Protein AF-A0A8T4RIM5-F1 (afdb_monomer)

Secondary structure (DSSP, 8-state):
-----SHHHHIIIIIHHHHHHHHHHHHHHTT--HHHHHHHHTS-HHHHHHHHTT-SSTT----HHHHHHHHHHHHHHHTT--HHHHHHHHHHHHHHTTHHHHHHHHH-SS--TT--TTT----SS---------

Radius of gyration: 17.39 Å; Cα contacts (8 Å, |Δi|>4): 113; chains: 1; bounding box: 62×33×38 Å

pLDDT: mean 83.63, std 18.67, range [35.28, 98.44]

Structure (mmCIF, N/CA/C/O backbone):
data_AF-A0A8T4RIM5-F1
#
_entry.id   AF-A0A8T4RIM5-F1
#
loop_
_atom_site.group_PDB
_atom_site.id
_atom_site.type_symbol
_atom_site.label_atom_id
_atom_site.label_alt_id
_atom_site.label_comp_id
_atom_site.label_asym_id
_atom_site.label_entity_id
_atom_site.label_seq_id
_atom_site.pdbx_PDB_ins_code
_atom_site.Cartn_x
_atom_site.Cartn_y
_atom_site.Cartn_z
_atom_site.occupancy
_atom_site.B_iso_or_equiv
_atom_site.auth_seq_id
_atom_site.auth_comp_id
_atom_site.auth_asym_id
_atom_site.auth_atom_id
_atom_site.pdbx_PDB_model_num
ATOM 1 N N . MET A 1 1 ? 3.428 16.857 -17.699 1.00 46.31 1 MET A N 1
ATOM 2 C CA . MET A 1 1 ? 3.556 15.397 -17.520 1.00 46.31 1 MET A CA 1
ATOM 3 C C . MET A 1 1 ? 4.750 15.177 -16.602 1.00 46.31 1 MET A C 1
ATOM 5 O O . MET A 1 1 ? 5.779 15.789 -16.856 1.00 46.31 1 MET A O 1
ATOM 9 N N . HIS A 1 2 ? 4.596 14.499 -15.461 1.00 50.16 2 HIS A N 1
ATOM 10 C CA . HIS A 1 2 ? 5.745 14.249 -14.579 1.00 50.16 2 HIS A CA 1
ATOM 11 C C . HIS A 1 2 ? 6.615 13.171 -15.227 1.00 50.16 2 HIS A C 1
ATOM 13 O O . HIS A 1 2 ? 6.141 12.060 -15.44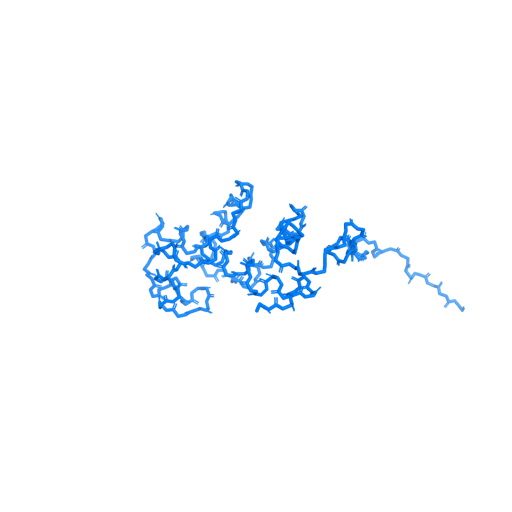8 1.00 50.16 2 HIS A O 1
ATOM 19 N N . LYS A 1 3 ? 7.864 13.518 -15.548 1.00 60.03 3 LYS A N 1
ATOM 20 C CA . LYS A 1 3 ? 8.883 12.568 -15.992 1.00 60.03 3 LYS A CA 1
ATOM 21 C C . LYS A 1 3 ? 9.262 11.695 -14.805 1.00 60.03 3 LYS A C 1
ATOM 23 O O . LYS A 1 3 ? 10.069 12.104 -13.982 1.00 60.03 3 LYS A O 1
ATOM 28 N N . LEU A 1 4 ? 8.627 10.537 -14.697 1.00 68.12 4 LEU A N 1
ATOM 29 C CA . LEU A 1 4 ? 8.960 9.537 -13.690 1.00 68.12 4 LEU A CA 1
ATOM 30 C C . LEU A 1 4 ? 10.068 8.670 -14.270 1.00 68.12 4 LEU A C 1
ATOM 32 O O . LEU A 1 4 ? 9.871 8.019 -15.295 1.00 68.12 4 LEU A O 1
ATOM 36 N N . ILE A 1 5 ? 11.235 8.724 -13.645 1.00 69.19 5 ILE A N 1
ATOM 37 C CA . ILE A 1 5 ? 12.458 8.067 -14.109 1.00 69.19 5 ILE A CA 1
ATOM 38 C C . ILE A 1 5 ? 12.769 6.872 -13.204 1.00 69.19 5 ILE A C 1
ATOM 40 O O . ILE A 1 5 ? 13.251 5.843 -13.675 1.00 69.19 5 ILE A O 1
ATOM 44 N N . PHE A 1 6 ? 12.451 6.975 -11.913 1.00 81.94 6 PHE A N 1
ATOM 45 C CA . PHE A 1 6 ? 12.796 5.974 -10.915 1.00 81.94 6 PHE A CA 1
ATOM 46 C C . PHE A 1 6 ? 11.575 5.169 -10.449 1.00 81.94 6 PHE A C 1
ATOM 48 O O . PHE A 1 6 ? 10.487 5.721 -10.253 1.00 81.94 6 PHE A O 1
ATOM 55 N N . PRO A 1 7 ? 11.732 3.861 -10.177 1.00 83.75 7 PRO A N 1
ATOM 56 C CA . PRO A 1 7 ? 10.629 3.040 -9.687 1.00 83.75 7 PRO A CA 1
ATOM 57 C C . PRO A 1 7 ? 10.100 3.491 -8.323 1.00 83.75 7 PRO A C 1
ATOM 59 O O . PRO A 1 7 ? 8.919 3.317 -8.041 1.00 83.75 7 PRO A O 1
ATOM 62 N N . GLN A 1 8 ? 10.928 4.136 -7.499 1.00 87.25 8 GLN A N 1
ATOM 63 C CA . GLN A 1 8 ? 10.503 4.729 -6.231 1.00 87.25 8 GLN A CA 1
ATOM 64 C C . GLN A 1 8 ? 9.506 5.875 -6.446 1.00 87.25 8 GLN A C 1
ATOM 66 O O . GLN A 1 8 ? 8.579 6.035 -5.656 1.00 87.25 8 GLN A O 1
ATOM 71 N N . GLU A 1 9 ? 9.648 6.649 -7.523 1.00 88.62 9 GLU A N 1
ATOM 72 C CA . GLU A 1 9 ? 8.685 7.700 -7.862 1.00 88.62 9 GLU A CA 1
ATOM 73 C C . GLU A 1 9 ? 7.351 7.074 -8.277 1.00 88.62 9 GLU A C 1
ATOM 75 O O . GLU A 1 9 ? 6.289 7.509 -7.832 1.00 88.62 9 GLU A O 1
ATOM 80 N N . VAL A 1 10 ? 7.394 5.985 -9.050 1.00 88.56 10 VAL A N 1
ATOM 81 C CA . VAL A 1 10 ? 6.195 5.206 -9.391 1.00 88.56 10 VAL A CA 1
ATOM 82 C C . VAL A 1 10 ? 5.538 4.629 -8.138 1.00 88.56 10 VAL A C 1
ATOM 84 O O . VAL A 1 10 ? 4.314 4.675 -7.992 1.00 88.56 10 VAL A O 1
ATOM 87 N N . GLU A 1 11 ? 6.331 4.146 -7.186 1.00 91.19 11 GLU A N 1
ATOM 88 C CA . GLU A 1 11 ? 5.805 3.631 -5.929 1.00 91.19 11 GLU A CA 1
ATOM 89 C C . GLU A 1 11 ? 5.118 4.712 -5.096 1.00 91.19 11 GLU A C 1
ATOM 91 O O . GLU A 1 11 ? 3.989 4.520 -4.644 1.00 91.19 11 GLU A O 1
ATOM 96 N N . VAL A 1 12 ? 5.766 5.864 -4.928 1.00 92.06 12 VAL A N 1
ATOM 97 C CA . VAL A 1 12 ? 5.238 6.984 -4.142 1.00 92.06 12 VAL A CA 1
ATOM 98 C C . VAL A 1 12 ? 3.990 7.587 -4.785 1.00 92.06 12 VAL A C 1
ATOM 100 O O . VAL A 1 12 ? 3.038 7.916 -4.072 1.00 92.06 12 VAL A O 1
ATOM 103 N N . HIS A 1 13 ? 3.960 7.710 -6.113 1.00 90.38 13 HIS A N 1
ATOM 104 C CA . HIS A 1 13 ? 2.869 8.385 -6.816 1.00 90.38 13 HIS A CA 1
ATOM 105 C C . HIS A 1 13 ? 1.689 7.474 -7.180 1.00 90.38 13 HIS A C 1
ATOM 107 O O . HIS A 1 13 ? 0.561 7.964 -7.206 1.00 90.38 13 HIS A O 1
ATOM 113 N N . TYR A 1 14 ? 1.908 6.173 -7.401 1.00 91.56 14 TYR A N 1
ATOM 114 C CA . TYR A 1 14 ? 0.869 5.256 -7.897 1.00 91.56 14 TYR A CA 1
ATOM 115 C C . TYR A 1 14 ? 0.626 4.078 -6.955 1.00 91.56 14 TYR A C 1
ATOM 117 O O . TYR A 1 14 ? -0.502 3.861 -6.508 1.00 91.56 14 TYR A O 1
ATOM 125 N N . ILE A 1 15 ? 1.678 3.333 -6.606 1.00 94.12 15 ILE A N 1
ATOM 126 C CA . ILE A 1 15 ? 1.538 2.068 -5.870 1.00 94.12 15 ILE A CA 1
ATOM 127 C C . ILE A 1 15 ? 1.071 2.287 -4.431 1.00 94.12 15 ILE A C 1
ATOM 129 O O . ILE A 1 15 ? 0.094 1.676 -4.004 1.00 94.12 15 ILE A O 1
ATOM 133 N N . ILE A 1 16 ? 1.740 3.153 -3.667 1.00 95.50 16 ILE A N 1
ATOM 134 C CA . ILE A 1 16 ? 1.415 3.403 -2.256 1.00 95.50 16 ILE A CA 1
ATOM 135 C C . ILE A 1 16 ? 0.002 3.992 -2.108 1.00 95.50 16 ILE A C 1
ATOM 137 O O . ILE A 1 16 ? -0.746 3.515 -1.246 1.00 95.50 16 ILE A O 1
ATOM 141 N N . PRO A 1 17 ? -0.424 4.975 -2.928 1.00 94.81 17 PRO A N 1
ATOM 142 C CA . PRO A 1 17 ? -1.810 5.435 -2.930 1.00 94.81 17 PRO A CA 1
ATOM 143 C C . PRO A 1 17 ? -2.823 4.326 -3.240 1.00 94.81 17 PRO A C 1
ATOM 145 O O . PRO A 1 17 ? -3.828 4.217 -2.537 1.00 94.81 17 PRO A O 1
ATOM 148 N N . ALA A 1 18 ? -2.554 3.468 -4.229 1.00 95.75 18 ALA A N 1
ATOM 149 C CA . ALA A 1 18 ? -3.436 2.351 -4.561 1.00 95.75 18 ALA A CA 1
ATOM 150 C C . ALA A 1 18 ? -3.498 1.297 -3.447 1.00 95.75 18 ALA A C 1
ATOM 152 O O . ALA A 1 18 ? -4.573 0.805 -3.110 1.00 95.75 18 ALA A O 1
ATOM 153 N N . MET A 1 19 ? -2.363 0.990 -2.814 1.00 97.25 19 MET A N 1
ATOM 154 C CA . MET A 1 19 ? -2.284 0.076 -1.672 1.00 97.25 19 MET A CA 1
ATOM 155 C C . MET A 1 19 ? -3.114 0.600 -0.497 1.00 97.25 19 MET A C 1
ATOM 157 O O . MET A 1 19 ? -3.912 -0.136 0.081 1.00 97.25 19 MET A O 1
ATOM 161 N N . ARG A 1 20 ? -2.972 1.889 -0.163 1.00 97.12 20 ARG A N 1
ATOM 162 C CA . ARG A 1 20 ? -3.784 2.540 0.875 1.00 97.12 20 ARG A CA 1
ATOM 163 C C . ARG A 1 20 ? -5.272 2.512 0.541 1.00 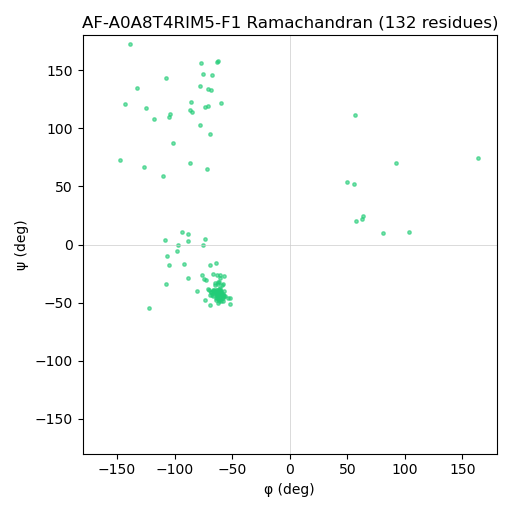97.12 20 ARG A C 1
ATOM 165 O O . ARG A 1 20 ? -6.072 2.286 1.446 1.00 97.12 20 ARG A O 1
ATOM 172 N N . ARG A 1 21 ? -5.640 2.702 -0.730 1.00 96.38 21 ARG A N 1
ATOM 173 C CA . ARG A 1 21 ? -7.030 2.576 -1.181 1.00 96.38 21 ARG A CA 1
ATOM 174 C C . ARG A 1 21 ? -7.577 1.174 -0.906 1.00 96.38 21 ARG A C 1
ATOM 176 O O . ARG A 1 21 ? -8.641 1.056 -0.306 1.00 96.38 21 ARG A O 1
ATOM 183 N N . GLU A 1 22 ? -6.842 0.126 -1.271 1.00 97.12 22 GLU A N 1
ATOM 184 C CA . GLU A 1 22 ? -7.286 -1.254 -1.042 1.00 97.12 22 GLU A CA 1
ATOM 185 C C . GLU A 1 22 ? -7.421 -1.566 0.458 1.00 97.12 22 GLU A C 1
ATOM 187 O O . GLU A 1 22 ? -8.446 -2.098 0.883 1.00 97.12 22 GLU A O 1
ATOM 192 N N . PHE A 1 23 ? -6.468 -1.139 1.297 1.00 98.00 23 PHE A N 1
ATOM 193 C CA . PHE A 1 23 ? -6.620 -1.249 2.753 1.00 98.00 23 PHE A CA 1
ATOM 194 C C . PHE A 1 23 ? -7.865 -0.512 3.264 1.00 98.00 23 PHE A C 1
ATOM 196 O O . PHE A 1 23 ? -8.611 -1.061 4.075 1.00 98.00 23 PHE A O 1
ATOM 203 N N . ALA A 1 24 ? -8.125 0.707 2.782 1.00 97.62 24 ALA A N 1
ATOM 204 C CA . ALA A 1 24 ? -9.303 1.476 3.175 1.00 97.62 24 ALA A CA 1
ATOM 205 C C . ALA A 1 24 ? -10.608 0.752 2.802 1.00 97.62 24 ALA A C 1
ATOM 207 O O . ALA A 1 24 ? -11.514 0.676 3.635 1.00 97.62 24 ALA A O 1
ATOM 208 N N . TYR A 1 25 ? -10.696 0.157 1.606 1.00 96.62 25 TYR A N 1
ATOM 209 C CA . TYR A 1 25 ? -11.842 -0.668 1.213 1.00 96.62 25 TYR A CA 1
ATOM 210 C C . TYR A 1 25 ? -12.014 -1.889 2.118 1.00 96.62 25 TYR A C 1
ATOM 212 O O . TYR A 1 25 ? -13.121 -2.154 2.594 1.00 96.62 25 TYR A O 1
ATOM 220 N N . GLN A 1 26 ? -10.932 -2.617 2.404 1.00 97.94 26 GLN A N 1
ATOM 221 C CA . GLN A 1 26 ? -10.977 -3.803 3.260 1.00 97.94 26 GLN A CA 1
ATOM 222 C C . GLN A 1 26 ? -11.379 -3.464 4.702 1.00 97.94 26 GLN A C 1
ATOM 224 O O . GLN A 1 26 ? -12.159 -4.203 5.311 1.00 97.94 26 GLN A O 1
ATOM 229 N N . MET A 1 27 ? -10.894 -2.344 5.245 1.00 98.38 27 MET A N 1
ATOM 230 C CA . MET A 1 27 ? -11.292 -1.850 6.565 1.00 98.38 27 MET A CA 1
ATOM 231 C C . MET A 1 27 ? -12.756 -1.399 6.572 1.00 98.38 27 MET A C 1
ATOM 233 O O . MET A 1 27 ? -13.505 -1.760 7.479 1.00 98.38 27 MET A O 1
ATOM 237 N N . LYS A 1 28 ? -13.207 -0.677 5.537 1.00 97.69 28 LYS A N 1
ATOM 238 C CA . LYS A 1 28 ? -14.599 -0.221 5.439 1.00 97.69 28 LYS A CA 1
ATOM 239 C C . LYS A 1 28 ? -15.581 -1.389 5.336 1.00 97.69 28 LYS A C 1
ATOM 241 O O . LYS A 1 28 ? -16.604 -1.372 6.016 1.00 97.69 28 LYS A O 1
ATOM 246 N N . LYS A 1 29 ? -15.243 -2.431 4.567 1.00 97.25 29 LYS A N 1
ATOM 247 C CA . LYS A 1 29 ? -15.998 -3.699 4.502 1.00 97.25 29 LYS A CA 1
ATOM 248 C C . LYS A 1 29 ? -16.146 -4.389 5.862 1.00 97.25 29 LYS A C 1
ATOM 250 O O . LYS A 1 29 ? -17.109 -5.114 6.067 1.00 97.25 29 LYS A O 1
ATOM 255 N N . ARG A 1 30 ? -15.208 -4.157 6.785 1.00 97.69 30 ARG A N 1
ATOM 256 C CA . ARG A 1 30 ? -15.207 -4.692 8.157 1.00 97.69 30 ARG A CA 1
ATOM 257 C C . ARG A 1 30 ? -15.847 -3.741 9.177 1.00 97.69 30 ARG A C 1
ATOM 259 O O . ARG A 1 30 ? -15.717 -3.961 10.373 1.00 97.69 30 ARG A O 1
ATOM 266 N N . GLY A 1 31 ? -16.515 -2.680 8.721 1.00 97.75 31 GLY A N 1
ATOM 267 C CA . GLY A 1 31 ? -17.244 -1.754 9.590 1.00 97.75 31 GLY A CA 1
ATOM 268 C C . GLY A 1 31 ? -16.383 -0.694 10.280 1.00 97.75 31 GLY A C 1
ATOM 269 O O . GLY A 1 31 ? -16.887 0.017 11.142 1.00 97.75 31 GLY A O 1
ATOM 270 N N . VAL A 1 32 ? -15.108 -0.539 9.907 1.00 98.25 32 VAL A N 1
ATOM 271 C CA . VAL A 1 32 ? -14.237 0.479 10.513 1.00 98.25 32 VAL A CA 1
ATOM 272 C C . VAL A 1 32 ? -14.657 1.882 10.057 1.00 98.25 32 VAL A C 1
ATOM 274 O O . VAL A 1 32 ? -14.891 2.132 8.869 1.00 98.25 32 VAL A O 1
ATOM 277 N N . GLU A 1 33 ? -14.743 2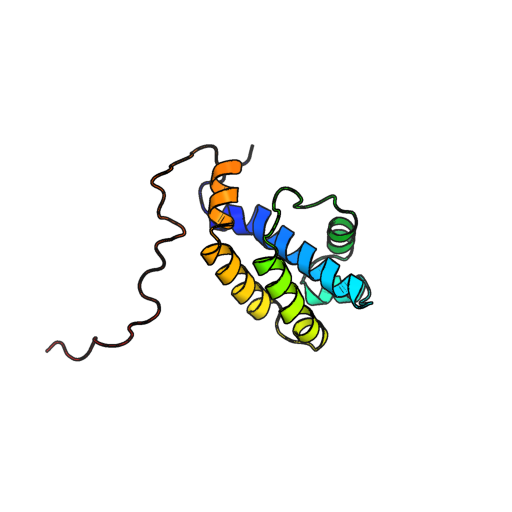.816 11.002 1.00 97.81 33 GLU A N 1
ATOM 278 C CA . GLU A 1 33 ? -15.064 4.219 10.731 1.00 97.81 33 GLU A CA 1
ATOM 279 C C . GLU A 1 33 ? -13.948 4.930 9.953 1.00 97.81 33 GLU A C 1
ATOM 281 O O . GLU A 1 33 ? -12.762 4.687 10.182 1.00 97.81 33 GLU A O 1
ATOM 286 N N . GLN A 1 34 ? -14.309 5.870 9.069 1.00 97.50 34 GLN A N 1
ATOM 287 C CA . GLN A 1 34 ? -13.341 6.579 8.215 1.00 97.50 34 GLN A CA 1
ATOM 288 C C . GLN A 1 34 ? -12.249 7.294 9.019 1.00 97.50 34 GLN A C 1
ATOM 290 O O . GLN A 1 34 ? -11.075 7.206 8.658 1.00 97.50 34 GLN A O 1
ATOM 295 N N . LYS A 1 35 ? -12.613 7.917 10.145 1.00 98.12 35 LYS A N 1
ATOM 296 C CA . LYS A 1 35 ? -11.669 8.543 11.077 1.00 98.12 35 LYS A CA 1
ATOM 297 C C . LYS A 1 35 ? -10.610 7.563 11.577 1.00 98.12 35 LYS A C 1
ATOM 299 O O . LYS A 1 35 ? -9.421 7.878 11.583 1.00 98.12 35 LYS A O 1
ATOM 304 N N . LYS A 1 36 ? -11.017 6.345 11.945 1.00 98.19 36 LYS A N 1
ATOM 305 C CA . LYS A 1 36 ? -10.088 5.303 12.394 1.00 98.19 36 LYS A CA 1
ATOM 306 C C . LYS A 1 36 ? -9.234 4.768 11.242 1.00 98.19 36 LYS A C 1
ATOM 308 O O . LYS A 1 36 ? -8.040 4.560 11.434 1.00 98.19 36 LYS A O 1
ATOM 313 N N . ILE A 1 37 ? -9.802 4.611 10.044 1.00 98.44 37 ILE A N 1
ATOM 314 C CA . ILE A 1 37 ? -9.045 4.234 8.835 1.00 98.44 37 ILE A CA 1
ATOM 315 C C . ILE A 1 37 ? -7.943 5.265 8.548 1.00 98.44 37 ILE A C 1
ATOM 317 O O . ILE A 1 37 ? -6.797 4.891 8.307 1.00 98.44 37 ILE A O 1
ATOM 321 N N . ALA A 1 38 ? -8.264 6.559 8.617 1.00 98.25 38 ALA A N 1
ATOM 322 C CA . ALA A 1 38 ? -7.317 7.643 8.367 1.00 98.25 38 ALA A CA 1
ATOM 323 C C . ALA A 1 38 ? -6.115 7.583 9.326 1.00 98.25 38 ALA A C 1
ATOM 325 O O . ALA A 1 38 ? -4.965 7.664 8.890 1.00 98.25 38 ALA A O 1
ATOM 326 N N . GLN A 1 39 ? -6.385 7.336 10.613 1.00 98.06 39 GLN A N 1
ATOM 327 C CA . GLN A 1 39 ? -5.356 7.130 11.635 1.00 98.06 39 GLN A CA 1
ATOM 328 C C . GLN A 1 39 ? -4.480 5.905 11.339 1.00 98.06 39 GLN A C 1
ATOM 330 O O . GLN A 1 39 ? -3.259 6.015 11.369 1.00 98.06 39 GLN A O 1
ATOM 335 N N . LEU A 1 40 ? -5.086 4.752 11.029 1.00 98.06 40 LEU A N 1
ATOM 336 C CA . LEU A 1 40 ? -4.357 3.502 10.775 1.00 98.06 40 LEU A CA 1
ATOM 337 C C . LEU A 1 40 ? -3.463 3.577 9.527 1.00 98.06 40 LEU A C 1
ATOM 339 O O . LEU A 1 40 ? -2.405 2.956 9.491 1.00 98.06 40 LEU A O 1
ATOM 343 N N . LEU A 1 41 ? -3.876 4.333 8.506 1.00 97.50 41 LEU A N 1
ATOM 344 C CA . LEU A 1 41 ? -3.158 4.447 7.230 1.00 97.50 41 LEU A CA 1
ATOM 345 C C . LEU A 1 41 ? -2.245 5.680 7.136 1.00 97.50 41 LEU A C 1
ATOM 347 O O . LEU A 1 41 ? -1.567 5.863 6.115 1.00 97.50 41 LEU A O 1
ATOM 351 N N . PHE A 1 42 ? -2.197 6.501 8.191 1.00 96.88 42 PHE A N 1
ATOM 352 C CA . PHE A 1 42 ? -1.416 7.739 8.266 1.00 96.88 42 PHE A CA 1
ATOM 353 C C . PHE A 1 42 ? -1.747 8.708 7.119 1.00 96.88 42 PHE A C 1
ATOM 355 O O . PHE A 1 42 ? -0.869 9.152 6.375 1.00 96.88 42 PHE A O 1
ATOM 362 N N . VAL A 1 43 ? -3.039 8.989 6.938 1.00 96.50 43 VAL A N 1
ATOM 363 C CA . VAL A 1 43 ? -3.571 9.915 5.925 1.00 96.50 43 VAL A CA 1
ATOM 364 C C . VAL A 1 43 ? -4.703 10.763 6.508 1.00 96.50 43 VAL A C 1
ATOM 366 O O . VAL A 1 43 ? -5.158 10.523 7.621 1.00 96.50 43 VAL A O 1
ATOM 369 N N . SER A 1 44 ? -5.181 11.758 5.760 1.00 97.38 44 SER A N 1
ATOM 370 C CA . SER A 1 44 ? -6.361 12.534 6.152 1.00 97.38 44 SER A CA 1
ATOM 371 C C . SER A 1 44 ? -7.665 11.767 5.901 1.00 97.38 44 SER A C 1
ATOM 373 O O . SER A 1 44 ? -7.744 10.921 5.008 1.00 97.38 44 SER A O 1
ATOM 375 N N . GLU A 1 45 ? -8.730 12.112 6.630 1.00 96.94 45 GLU A N 1
ATOM 376 C CA . GLU A 1 45 ? -10.080 11.583 6.368 1.00 96.94 45 GLU A CA 1
ATOM 377 C C . GLU A 1 45 ? -10.556 11.919 4.946 1.00 96.94 45 GLU A C 1
ATOM 379 O O . GLU A 1 45 ? -11.176 11.090 4.282 1.00 96.94 45 GLU A O 1
ATOM 384 N N . ALA A 1 46 ? -10.172 13.089 4.424 1.00 94.75 46 ALA A N 1
ATOM 385 C CA . ALA A 1 46 ? -10.426 13.467 3.035 1.00 94.75 46 ALA A CA 1
ATOM 386 C C . ALA A 1 46 ? -9.764 12.499 2.037 1.00 94.75 46 ALA A C 1
ATOM 388 O O . ALA A 1 46 ? -10.385 12.137 1.039 1.00 94.75 46 ALA A O 1
ATOM 389 N N . ALA A 1 47 ? -8.539 12.031 2.308 1.00 94.50 47 ALA A N 1
ATOM 390 C CA . ALA A 1 47 ? -7.886 11.024 1.472 1.00 94.50 47 ALA A CA 1
ATOM 391 C C . ALA A 1 47 ? -8.625 9.678 1.528 1.00 94.50 47 ALA A C 1
ATOM 393 O O . ALA A 1 47 ? -8.804 9.045 0.493 1.00 94.50 47 ALA A O 1
ATOM 394 N N . VAL A 1 48 ? -9.117 9.268 2.703 1.00 96.38 48 VAL A N 1
ATOM 395 C CA . VAL A 1 48 ? -9.952 8.060 2.840 1.00 96.38 48 VAL A CA 1
ATOM 396 C C . VAL A 1 48 ? -11.257 8.202 2.057 1.00 96.38 48 VAL A C 1
ATOM 398 O O . VAL A 1 48 ? -11.639 7.284 1.338 1.00 96.38 48 VAL A O 1
ATOM 401 N N . SER A 1 49 ? -11.918 9.356 2.130 1.00 94.88 49 SER A N 1
ATOM 402 C CA . SER A 1 49 ? -13.114 9.638 1.329 1.00 94.88 49 SER A CA 1
ATOM 403 C C . SER A 1 49 ? -12.823 9.552 -0.177 1.00 94.88 49 SER A C 1
ATOM 405 O O . SER A 1 49 ? -13.572 8.917 -0.920 1.00 94.88 49 SER A O 1
ATOM 407 N N . GLN A 1 50 ? -11.688 10.093 -0.634 1.00 93.56 50 GLN A N 1
ATOM 408 C CA . GLN A 1 50 ? -11.235 9.970 -2.028 1.00 93.56 50 GLN A CA 1
ATOM 409 C C . GLN A 1 50 ? -10.941 8.520 -2.433 1.00 93.56 50 GLN A C 1
ATOM 411 O O . GLN A 1 50 ? -11.265 8.130 -3.552 1.00 93.56 50 GLN A O 1
ATOM 416 N N . TYR A 1 51 ? -10.351 7.724 -1.537 1.00 94.12 51 TYR A N 1
ATOM 417 C CA . TYR A 1 51 ? -10.130 6.297 -1.764 1.00 94.12 51 TYR A CA 1
ATOM 418 C C . TYR A 1 51 ? -11.448 5.546 -1.917 1.00 94.12 51 TYR A C 1
ATOM 420 O O . TYR A 1 51 ? -11.583 4.769 -2.847 1.00 94.12 51 TYR A O 1
ATOM 428 N N . LEU A 1 52 ? -12.427 5.795 -1.044 1.00 92.06 52 LEU A N 1
ATOM 429 C CA . LEU A 1 52 ? -13.700 5.072 -1.045 1.00 92.06 52 LEU A CA 1
ATOM 430 C C . LEU A 1 52 ? -14.657 5.513 -2.163 1.00 92.06 52 LEU A C 1
ATOM 432 O O . LEU A 1 52 ? -15.497 4.721 -2.578 1.00 92.06 52 LEU A O 1
ATOM 436 N N . SER A 1 53 ? -14.536 6.753 -2.645 1.00 88.69 53 SER A N 1
ATOM 437 C CA . SER A 1 53 ? -15.349 7.310 -3.741 1.00 88.69 53 SER A CA 1
ATOM 438 C C . SER A 1 53 ? -14.774 7.057 -5.140 1.00 88.69 53 SER A C 1
ATOM 440 O O . SER A 1 53 ? -15.293 7.603 -6.111 1.00 88.69 53 SER A O 1
ATOM 442 N N . ASP A 1 54 ? -13.727 6.228 -5.238 1.00 69.31 54 ASP A N 1
ATOM 443 C CA . ASP A 1 54 ? -13.155 5.713 -6.492 1.00 69.31 54 ASP A CA 1
ATOM 444 C C . ASP A 1 54 ? -12.545 6.784 -7.422 1.00 69.31 54 ASP A C 1
ATOM 446 O O . ASP A 1 54 ? -12.431 6.609 -8.632 1.00 69.31 54 ASP A O 1
ATOM 450 N N . LYS A 1 55 ? -12.125 7.929 -6.862 1.00 66.44 55 LYS A N 1
ATOM 451 C CA . LYS A 1 55 ? -11.554 9.052 -7.634 1.00 66.44 55 LYS A CA 1
ATOM 452 C C . LYS A 1 55 ? -10.023 9.102 -7.648 1.00 66.44 55 LYS A C 1
ATOM 454 O O . LYS A 1 55 ? -9.463 9.972 -8.307 1.00 66.44 55 LYS A O 1
ATOM 459 N N . ARG A 1 56 ? -9.325 8.235 -6.902 1.00 68.38 56 ARG A N 1
ATOM 460 C CA . ARG A 1 56 ? -7.863 8.326 -6.708 1.00 68.38 56 ARG A CA 1
ATOM 461 C C . ARG A 1 56 ? -7.140 6.994 -6.910 1.00 68.38 56 ARG A C 1
ATOM 463 O O . ARG A 1 56 ? -7.518 5.978 -6.324 1.00 68.38 56 ARG A O 1
ATOM 470 N N . ALA A 1 57 ? -6.024 7.050 -7.642 1.00 68.50 57 ALA A N 1
ATOM 471 C CA . ALA A 1 57 ? -5.108 5.939 -7.915 1.00 68.50 57 ALA A CA 1
ATOM 472 C C . ALA A 1 57 ? -5.735 4.767 -8.712 1.00 68.50 57 ALA A C 1
ATOM 474 O O . ALA A 1 57 ? -5.272 3.625 -8.614 1.00 68.50 57 ALA A O 1
ATOM 475 N N . THR A 1 58 ? -6.824 5.018 -9.444 1.00 75.81 58 THR A N 1
ATOM 476 C CA . THR A 1 58 ? -7.555 4.022 -10.250 1.00 75.81 58 THR A CA 1
ATOM 477 C C . THR A 1 58 ? -6.724 3.458 -11.404 1.00 75.81 58 THR A C 1
ATOM 479 O O . THR A 1 58 ? -7.045 2.393 -11.930 1.00 75.81 58 THR A O 1
ATOM 482 N N . GLU A 1 59 ? -5.621 4.128 -11.738 1.00 80.88 59 GLU A N 1
ATOM 483 C CA . GLU A 1 59 ? -4.614 3.718 -12.712 1.00 80.88 59 GLU A CA 1
ATOM 484 C C . GLU A 1 59 ? -3.945 2.388 -12.333 1.00 80.88 59 GLU A C 1
ATOM 486 O O . GLU A 1 59 ? -3.485 1.654 -13.205 1.00 80.88 59 GLU A O 1
ATOM 491 N N . VAL A 1 60 ? -3.912 2.047 -11.038 1.00 87.62 60 VAL A N 1
ATOM 492 C CA . VAL A 1 60 ? -3.339 0.790 -10.547 1.00 87.62 60 VAL A CA 1
ATOM 493 C C . VAL A 1 60 ? -4.447 -0.184 -10.173 1.00 87.62 60 VAL A C 1
ATOM 495 O O . VAL A 1 60 ? -5.156 0.001 -9.178 1.00 87.62 60 VAL A O 1
ATOM 498 N N . GLN A 1 61 ? -4.538 -1.265 -10.946 1.00 88.06 61 GLN A N 1
ATOM 499 C CA . GLN A 1 61 ? -5.396 -2.412 -10.670 1.00 88.06 61 GLN A CA 1
ATOM 500 C C . GLN A 1 61 ? -4.539 -3.578 -10.176 1.00 88.06 61 GLN A C 1
ATOM 502 O O . GLN A 1 61 ? -3.762 -4.160 -10.932 1.00 88.06 61 GLN A O 1
ATOM 507 N N . PHE A 1 62 ? -4.659 -3.903 -8.890 1.00 93.94 62 PHE A N 1
ATOM 508 C CA . PHE A 1 62 ? -3.942 -5.031 -8.302 1.00 93.94 62 PHE A CA 1
ATOM 509 C C . PHE A 1 62 ? -4.556 -6.373 -8.703 1.00 93.94 62 PHE A C 1
ATOM 511 O O . PHE A 1 62 ? -5.780 -6.488 -8.823 1.00 93.94 62 PHE A O 1
ATOM 518 N N . SER A 1 63 ? -3.696 -7.386 -8.848 1.00 95.12 63 SER A N 1
ATOM 519 C CA . SER A 1 63 ? -4.110 -8.779 -9.017 1.00 95.12 63 SER A CA 1
ATOM 520 C C . SER A 1 63 ? -4.881 -9.269 -7.788 1.00 95.12 63 SER A C 1
ATOM 522 O O . SER A 1 63 ? -4.730 -8.738 -6.681 1.00 95.12 63 SER A O 1
ATOM 524 N N . ASP A 1 64 ? -5.690 -10.312 -7.966 1.00 95.69 64 ASP A N 1
ATOM 525 C CA . AS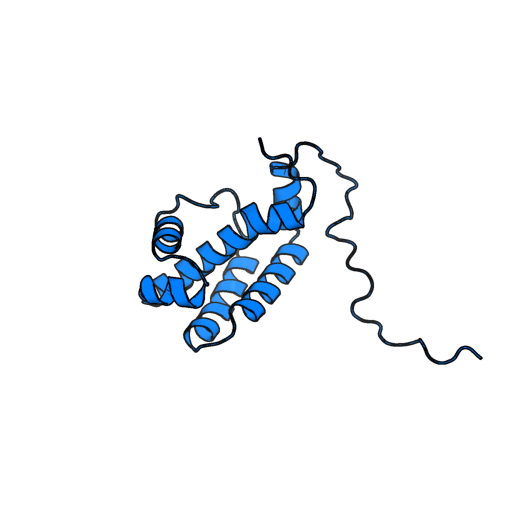P A 1 64 ? -6.430 -10.921 -6.856 1.00 95.69 64 ASP A CA 1
ATOM 526 C C . ASP A 1 64 ? -5.493 -11.465 -5.772 1.00 95.69 64 ASP A C 1
ATOM 528 O O . ASP A 1 64 ? -5.834 -11.435 -4.591 1.00 95.69 64 ASP A O 1
ATOM 532 N N . TYR A 1 65 ? -4.275 -11.868 -6.148 1.00 97.00 65 TYR A N 1
ATOM 533 C CA . TYR A 1 65 ? -3.233 -12.281 -5.212 1.00 97.00 65 TYR A CA 1
ATOM 534 C C . TYR A 1 65 ? -2.810 -11.142 -4.270 1.00 97.00 65 TYR A C 1
ATOM 536 O O . TYR A 1 65 ? -2.850 -11.299 -3.047 1.00 97.00 65 TYR A O 1
ATOM 544 N N . ILE A 1 66 ? -2.493 -9.960 -4.812 1.00 97.44 66 ILE A N 1
ATOM 545 C CA . ILE A 1 66 ? -2.143 -8.779 -4.004 1.00 97.44 66 ILE A CA 1
ATOM 546 C C . ILE A 1 66 ? -3.336 -8.349 -3.137 1.00 97.44 66 ILE A C 1
ATOM 548 O O . ILE A 1 66 ? -3.169 -8.068 -1.947 1.00 97.44 66 ILE A O 1
ATOM 552 N N . LYS A 1 67 ? -4.555 -8.336 -3.694 1.00 97.38 67 LYS A N 1
ATOM 553 C CA . LYS A 1 67 ? -5.774 -7.997 -2.938 1.00 97.38 67 LYS A CA 1
ATOM 554 C C . LYS A 1 67 ? -6.015 -8.970 -1.782 1.00 97.38 67 LYS A C 1
ATOM 556 O O . LYS A 1 67 ? -6.351 -8.536 -0.680 1.00 97.38 67 LYS A O 1
ATOM 561 N N . ALA A 1 68 ? -5.800 -10.268 -1.997 1.00 97.88 68 ALA A N 1
ATOM 562 C CA . ALA A 1 68 ? -5.906 -11.284 -0.955 1.00 97.88 68 ALA A CA 1
ATOM 563 C C . ALA A 1 68 ? -4.854 -11.085 0.150 1.00 97.88 68 ALA A C 1
ATOM 565 O O . ALA A 1 68 ? -5.191 -11.170 1.333 1.00 97.88 68 ALA A O 1
ATOM 566 N N . ALA A 1 69 ? -3.610 -10.746 -0.207 1.00 98.25 69 ALA A N 1
ATOM 567 C CA . ALA A 1 69 ? -2.567 -10.420 0.766 1.00 98.25 69 ALA A CA 1
ATOM 568 C C . ALA A 1 69 ? -2.949 -9.202 1.629 1.00 98.25 69 ALA A C 1
ATOM 570 O O . ALA A 1 69 ? -2.867 -9.257 2.857 1.00 98.25 69 ALA A O 1
ATOM 571 N N . ILE A 1 70 ? -3.468 -8.134 1.012 1.00 98.44 70 ILE A N 1
ATOM 572 C CA . ILE A 1 70 ? -3.956 -6.942 1.727 1.00 98.44 70 ILE A CA 1
ATOM 573 C C . ILE A 1 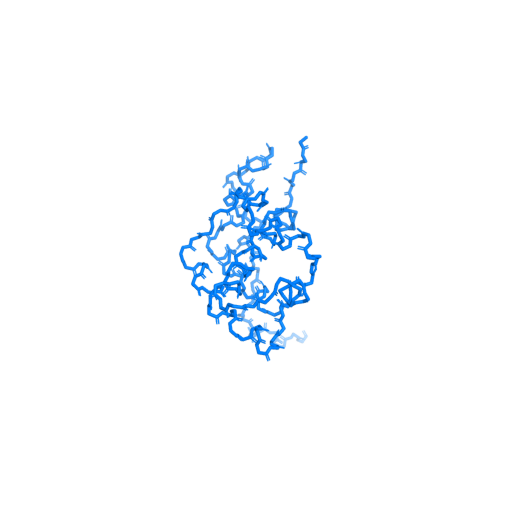70 ? -5.137 -7.293 2.646 1.00 98.44 70 ILE A C 1
ATOM 575 O O . ILE A 1 70 ? -5.181 -6.875 3.808 1.00 98.44 70 ILE A O 1
ATOM 579 N N . ALA A 1 71 ? -6.086 -8.100 2.167 1.00 98.19 71 ALA A N 1
ATOM 580 C CA . ALA A 1 71 ? -7.228 -8.548 2.958 1.00 98.19 71 ALA A CA 1
ATOM 581 C C . ALA A 1 71 ? -6.809 -9.380 4.185 1.00 98.19 71 ALA A C 1
ATOM 583 O O . ALA A 1 71 ? -7.449 -9.267 5.234 1.00 98.19 71 ALA A O 1
ATOM 584 N N . LYS A 1 72 ? -5.731 -10.170 4.072 1.00 98.25 72 LYS A N 1
ATOM 585 C CA . LYS A 1 72 ? -5.145 -10.960 5.167 1.00 98.25 72 LYS A CA 1
ATOM 586 C C . LYS A 1 72 ? -4.461 -10.086 6.224 1.00 98.25 72 LYS A C 1
ATOM 588 O O . LYS A 1 72 ? -4.605 -10.354 7.412 1.00 98.25 72 LYS A O 1
ATOM 593 N N . GLU A 1 73 ? -3.765 -9.029 5.812 1.00 98.00 73 GLU A N 1
ATOM 594 C CA . GLU A 1 73 ? -3.088 -8.080 6.717 1.00 98.00 73 GLU A CA 1
ATOM 595 C C . GLU A 1 73 ? -4.070 -7.129 7.427 1.00 98.00 73 GLU A C 1
ATOM 597 O O . GLU A 1 73 ? -3.846 -6.702 8.559 1.00 98.00 73 GLU A O 1
ATOM 602 N N . THR A 1 74 ? -5.196 -6.811 6.785 1.00 98.38 74 THR A N 1
ATOM 603 C CA . THR A 1 74 ? -6.188 -5.847 7.290 1.00 98.38 74 THR A CA 1
ATOM 604 C C . THR A 1 74 ? -6.667 -6.098 8.734 1.00 98.38 74 THR A C 1
ATOM 606 O O . THR A 1 74 ? -6.640 -5.148 9.517 1.00 98.38 74 THR A O 1
ATOM 609 N N . PRO A 1 75 ? -7.116 -7.305 9.144 1.00 98.19 75 PRO A N 1
ATOM 610 C CA . PRO A 1 75 ? -7.551 -7.536 10.526 1.00 98.19 75 PRO A CA 1
ATOM 611 C C . PRO A 1 75 ? -6.430 -7.324 11.553 1.00 98.19 75 PRO A C 1
ATOM 613 O O . PRO A 1 75 ? -6.702 -6.832 12.646 1.00 98.19 75 PRO A O 1
ATOM 616 N N . LEU A 1 76 ? -5.176 -7.619 11.195 1.00 97.94 76 LEU A N 1
ATOM 617 C CA . LEU A 1 76 ? -4.022 -7.388 12.068 1.00 97.94 76 LEU A CA 1
ATOM 618 C C . LEU A 1 76 ? -3.794 -5.888 12.281 1.00 97.94 76 LEU A C 1
ATOM 620 O O . LEU A 1 76 ? -3.562 -5.448 13.405 1.00 97.94 76 LEU A O 1
ATOM 624 N N . LEU A 1 77 ? -3.929 -5.085 11.221 1.00 97.38 77 LEU A N 1
ATOM 625 C CA . LEU A 1 77 ? -3.852 -3.625 11.322 1.00 97.38 77 LEU A CA 1
ATOM 626 C C . LEU A 1 77 ? -4.971 -3.042 12.183 1.00 97.38 77 LEU A C 1
ATOM 628 O O . LEU A 1 77 ? -4.723 -2.151 12.991 1.00 97.38 77 LEU A O 1
ATOM 632 N N . ILE A 1 78 ? -6.195 -3.557 12.046 1.00 97.81 78 ILE A N 1
ATOM 633 C CA . ILE A 1 78 ? -7.325 -3.141 12.889 1.00 97.81 78 ILE A CA 1
ATOM 634 C C . ILE A 1 78 ? -7.034 -3.447 14.367 1.00 97.81 78 ILE A C 1
ATOM 636 O O . ILE A 1 78 ? -7.353 -2.627 15.226 1.00 97.81 78 ILE A O 1
ATOM 640 N N . ALA A 1 79 ? -6.371 -4.572 14.650 1.00 97.56 79 ALA A N 1
ATOM 641 C CA . ALA A 1 79 ? -5.932 -4.965 15.989 1.00 97.56 79 ALA A CA 1
ATOM 642 C C . ALA A 1 79 ? -4.693 -4.200 16.509 1.00 97.56 79 ALA A C 1
ATOM 644 O O . ALA A 1 79 ? -4.268 -4.436 17.637 1.00 97.56 79 ALA A O 1
ATOM 645 N N . GLY A 1 80 ? -4.124 -3.273 15.726 1.00 94.75 80 GLY A N 1
ATOM 646 C CA . GLY A 1 80 ? -3.019 -2.407 16.150 1.00 94.75 80 GLY A CA 1
ATOM 647 C C . GLY A 1 80 ? -1.636 -2.785 15.613 1.00 94.75 80 GLY A C 1
ATOM 648 O O . GLY A 1 80 ? -0.646 -2.211 16.064 1.00 94.75 80 GLY A O 1
ATOM 649 N N . ALA A 1 81 ? -1.536 -3.709 14.652 1.00 96.56 81 ALA A N 1
ATOM 650 C CA . ALA A 1 81 ? -0.267 -3.990 13.981 1.00 96.56 81 ALA A CA 1
ATOM 651 C C . ALA A 1 81 ? 0.259 -2.771 13.193 1.00 96.56 81 ALA A C 1
ATOM 653 O O . ALA A 1 81 ? -0.491 -1.883 12.780 1.00 96.56 81 ALA A O 1
ATOM 654 N N . SER A 1 82 ? 1.570 -2.742 12.950 1.00 96.94 82 SER A N 1
ATOM 655 C CA . SER A 1 82 ? 2.239 -1.636 12.262 1.00 96.94 82 SER A CA 1
ATOM 656 C C . SER A 1 82 ? 1.890 -1.579 10.772 1.00 96.94 82 SER A C 1
ATOM 658 O O . SER A 1 82 ? 2.246 -2.472 9.998 1.00 96.94 82 SER A O 1
ATOM 660 N N . PHE A 1 83 ? 1.282 -0.471 10.330 1.00 97.12 83 PHE A N 1
ATOM 661 C CA . PHE A 1 83 ? 1.057 -0.219 8.899 1.00 97.12 83 PHE A CA 1
ATOM 662 C C . PHE A 1 83 ? 2.363 -0.135 8.109 1.00 97.12 83 PHE A C 1
ATOM 664 O O . PHE A 1 83 ? 2.403 -0.541 6.953 1.00 97.12 83 PHE A O 1
ATOM 671 N N . LYS A 1 84 ? 3.448 0.352 8.723 1.00 95.69 84 LYS A N 1
ATOM 672 C CA . LYS A 1 84 ? 4.760 0.411 8.068 1.00 95.69 84 LYS A CA 1
ATOM 673 C C . LYS A 1 84 ? 5.249 -0.991 7.693 1.00 95.69 84 LYS A C 1
ATOM 675 O O . LYS A 1 84 ? 5.748 -1.182 6.590 1.00 95.69 84 LYS A O 1
ATOM 680 N N . GLU A 1 85 ? 5.087 -1.961 8.589 1.00 95.88 85 GLU A N 1
ATOM 681 C CA . GLU A 1 85 ? 5.512 -3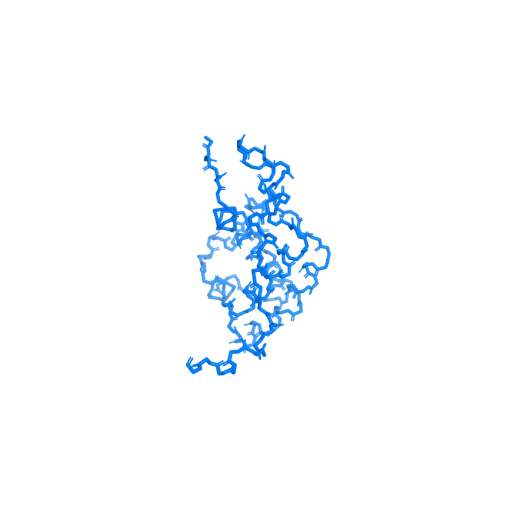.346 8.359 1.00 95.88 85 GLU A CA 1
ATOM 682 C C . GLU A 1 85 ? 4.584 -4.070 7.383 1.00 95.88 85 GLU A C 1
ATOM 684 O O . GLU A 1 85 ? 5.064 -4.672 6.424 1.00 95.88 85 GLU A O 1
ATOM 689 N N . ALA A 1 86 ? 3.264 -3.971 7.582 1.00 97.00 86 ALA A N 1
ATOM 690 C CA . ALA A 1 86 ? 2.290 -4.568 6.669 1.00 97.00 86 ALA A CA 1
ATOM 691 C C . ALA A 1 86 ? 2.418 -3.980 5.258 1.00 97.00 86 ALA A C 1
ATOM 693 O O . ALA A 1 86 ? 2.506 -4.715 4.281 1.00 97.00 86 ALA A O 1
ATOM 694 N N . GLY A 1 87 ? 2.510 -2.654 5.150 1.00 96.38 87 GLY A N 1
ATOM 695 C CA . GLY A 1 87 ? 2.710 -1.956 3.885 1.00 96.38 87 GLY A CA 1
ATOM 696 C C . GLY A 1 87 ? 4.006 -2.367 3.188 1.00 96.38 87 GLY A C 1
ATOM 697 O O . GLY A 1 87 ? 3.993 -2.576 1.981 1.00 96.38 87 GLY A O 1
ATOM 698 N N . ASN A 1 88 ? 5.106 -2.559 3.925 1.00 94.56 88 ASN A N 1
ATOM 699 C CA . ASN A 1 88 ? 6.358 -3.047 3.342 1.00 94.56 88 ASN A CA 1
ATOM 700 C C . ASN A 1 88 ? 6.210 -4.472 2.778 1.00 94.56 88 ASN A C 1
ATOM 702 O O . ASN A 1 88 ? 6.580 -4.697 1.629 1.00 94.56 88 ASN A O 1
ATOM 706 N N . ARG A 1 89 ? 5.580 -5.399 3.520 1.00 96.00 89 ARG A N 1
ATOM 707 C CA . ARG A 1 89 ? 5.285 -6.755 3.017 1.00 96.00 89 ARG A CA 1
ATOM 708 C C . ARG A 1 89 ? 4.461 -6.720 1.732 1.00 96.00 89 ARG A C 1
ATOM 710 O O . ARG A 1 89 ? 4.783 -7.421 0.778 1.00 96.00 89 ARG A O 1
ATOM 717 N N . ILE A 1 90 ? 3.434 -5.871 1.684 1.00 97.56 90 ILE A N 1
ATOM 718 C CA . ILE A 1 90 ? 2.617 -5.702 0.479 1.00 97.56 90 ILE A CA 1
ATOM 719 C C . ILE A 1 90 ? 3.434 -5.114 -0.680 1.00 97.56 90 ILE A C 1
ATOM 721 O O . ILE A 1 90 ? 3.307 -5.597 -1.801 1.00 97.56 90 ILE A O 1
ATOM 725 N N . ILE A 1 91 ? 4.310 -4.134 -0.440 1.00 94.25 91 ILE A N 1
ATOM 726 C CA . ILE A 1 91 ? 5.205 -3.593 -1.478 1.00 94.25 91 ILE A CA 1
ATOM 727 C C . ILE A 1 91 ? 6.139 -4.679 -2.029 1.00 94.25 91 ILE A C 1
ATOM 729 O O . ILE A 1 91 ? 6.323 -4.746 -3.243 1.00 94.25 91 ILE A O 1
ATOM 733 N N . THR A 1 92 ? 6.683 -5.555 -1.182 1.00 92.88 92 THR A N 1
ATOM 734 C CA . THR A 1 92 ? 7.499 -6.697 -1.629 1.00 92.88 92 THR A CA 1
ATOM 735 C C . THR A 1 92 ? 6.710 -7.600 -2.576 1.00 92.88 92 THR A C 1
ATOM 737 O O . THR A 1 92 ? 7.166 -7.849 -3.689 1.00 92.88 92 THR A O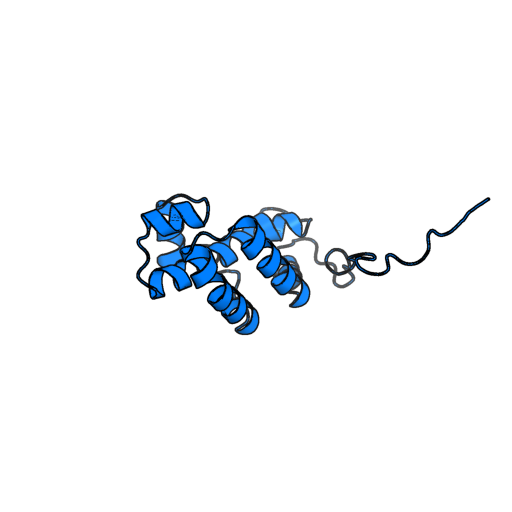 1
ATOM 740 N N . ILE A 1 93 ? 5.483 -7.979 -2.206 1.00 94.75 93 ILE A N 1
ATOM 741 C CA . ILE A 1 93 ? 4.598 -8.789 -3.061 1.00 94.75 93 ILE A CA 1
ATOM 742 C C . ILE A 1 93 ? 4.297 -8.076 -4.392 1.00 94.75 93 ILE A C 1
ATOM 744 O O . ILE A 1 93 ? 4.320 -8.684 -5.459 1.00 94.75 93 ILE A O 1
ATOM 748 N N . ILE A 1 94 ? 4.039 -6.766 -4.361 1.00 93.31 94 ILE A N 1
ATOM 749 C CA . ILE A 1 94 ? 3.776 -5.960 -5.564 1.00 93.31 94 ILE A CA 1
ATOM 750 C C . ILE A 1 94 ? 4.986 -5.957 -6.514 1.00 93.31 94 ILE A C 1
ATOM 752 O O . ILE A 1 94 ? 4.804 -5.996 -7.738 1.00 93.31 94 ILE A O 1
ATOM 756 N N . ARG A 1 95 ? 6.210 -5.914 -5.969 1.00 88.44 95 ARG A N 1
ATOM 757 C CA . ARG A 1 95 ? 7.460 -5.997 -6.741 1.00 88.44 95 ARG A CA 1
ATOM 758 C C . ARG A 1 95 ? 7.667 -7.389 -7.335 1.00 88.44 95 ARG A C 1
ATOM 760 O O . ARG A 1 95 ? 7.985 -7.478 -8.519 1.00 88.44 95 ARG A O 1
ATOM 767 N N . GLU A 1 96 ? 7.421 -8.449 -6.564 1.00 89.06 96 GLU A N 1
ATOM 768 C CA . GLU A 1 96 ? 7.470 -9.845 -7.033 1.00 89.06 96 GLU A CA 1
ATOM 769 C C . GLU A 1 96 ? 6.499 -10.082 -8.205 1.00 89.06 96 GLU A C 1
ATOM 771 O O . GLU A 1 96 ? 6.881 -10.633 -9.236 1.00 89.06 96 GLU A O 1
ATOM 776 N N . GLU A 1 97 ? 5.283 -9.535 -8.113 1.00 89.50 97 GLU A N 1
ATOM 777 C CA . GLU A 1 97 ? 4.246 -9.566 -9.161 1.00 89.50 97 GLU A CA 1
ATOM 778 C C . GLU A 1 97 ? 4.523 -8.623 -10.351 1.00 89.50 97 GLU A C 1
ATOM 780 O O . GLU A 1 97 ? 3.688 -8.454 -11.258 1.00 89.50 97 GLU A O 1
ATOM 785 N N . LYS A 1 98 ? 5.689 -7.963 -10.352 1.00 88.38 98 LYS A N 1
ATOM 786 C CA . LYS A 1 98 ? 6.146 -7.020 -11.383 1.00 88.38 98 LYS A CA 1
ATOM 787 C C . LYS A 1 98 ? 5.198 -5.839 -11.598 1.00 88.38 98 LYS A C 1
ATOM 789 O O . LYS A 1 98 ? 5.237 -5.193 -12.645 1.00 88.38 98 LYS A O 1
ATOM 794 N N . THR A 1 99 ? 4.330 -5.546 -10.631 1.00 89.88 99 THR A N 1
ATOM 795 C CA . THR A 1 99 ? 3.280 -4.533 -10.793 1.00 89.88 99 THR A CA 1
ATOM 796 C C . THR A 1 99 ? 3.883 -3.138 -10.882 1.00 89.88 99 THR A C 1
ATOM 798 O O . THR A 1 99 ? 3.497 -2.385 -11.771 1.00 89.88 99 THR A O 1
ATOM 801 N N . THR A 1 100 ? 4.900 -2.821 -10.071 1.00 88.56 100 THR A N 1
ATOM 802 C CA . THR A 1 100 ? 5.651 -1.558 -10.195 1.00 88.56 100 THR A CA 1
ATOM 803 C C . THR A 1 100 ? 6.175 -1.365 -11.619 1.00 88.56 100 THR A C 1
ATOM 805 O O . THR A 1 100 ? 5.958 -0.312 -12.204 1.00 88.56 100 THR A O 1
ATOM 808 N N . CYS A 1 101 ? 6.763 -2.398 -12.232 1.00 85.44 101 CYS A N 1
ATOM 809 C CA . CYS A 1 101 ? 7.291 -2.317 -13.597 1.00 85.44 101 CYS A CA 1
ATOM 810 C C . CYS A 1 101 ? 6.205 -2.119 -14.654 1.00 85.44 101 CYS A C 1
ATOM 812 O O . CYS A 1 101 ? 6.401 -1.335 -15.580 1.00 85.44 101 CYS A O 1
ATOM 814 N N . LYS A 1 102 ? 5.050 -2.783 -14.503 1.00 85.62 102 LYS A N 1
ATOM 815 C CA . LYS A 1 102 ? 3.893 -2.573 -15.387 1.00 85.62 102 LYS A CA 1
ATOM 816 C C . LYS A 1 102 ? 3.461 -1.107 -15.365 1.00 85.62 102 LYS A C 1
ATOM 818 O O . LYS A 1 102 ? 3.294 -0.517 -16.428 1.00 85.62 102 LYS A O 1
ATOM 823 N N . ILE A 1 103 ? 3.367 -0.506 -14.176 1.00 87.12 103 ILE A N 1
ATOM 824 C CA . ILE A 1 103 ? 3.031 0.916 -14.048 1.00 87.12 103 ILE A CA 1
ATOM 825 C C . ILE A 1 103 ? 4.154 1.796 -14.611 1.00 87.12 103 ILE A C 1
ATOM 827 O O . ILE A 1 103 ? 3.856 2.699 -15.386 1.00 87.12 103 ILE A O 1
ATOM 831 N N . CYS A 1 104 ? 5.433 1.513 -14.323 1.00 84.69 104 CYS A N 1
ATOM 832 C CA . CYS A 1 104 ? 6.567 2.248 -14.902 1.00 84.69 104 CYS A CA 1
ATOM 833 C C . CYS A 1 104 ? 6.478 2.322 -16.435 1.00 84.69 104 CYS A C 1
ATOM 835 O O . CYS A 1 104 ? 6.626 3.402 -16.997 1.00 84.69 104 CYS A O 1
ATOM 837 N N . LEU A 1 105 ? 6.180 1.209 -17.116 1.00 80.06 105 LEU A N 1
ATOM 838 C CA . LEU A 1 105 ? 6.031 1.167 -18.580 1.00 80.06 105 LEU A CA 1
ATOM 839 C C . LEU A 1 105 ? 4.823 1.962 -19.101 1.00 80.06 105 LEU A C 1
ATOM 841 O O . LEU A 1 105 ? 4.809 2.387 -20.261 1.00 80.06 105 LEU A O 1
ATOM 845 N N . GLN A 1 106 ? 3.798 2.149 -18.270 1.00 81.62 106 GLN A N 1
ATOM 846 C CA . GLN A 1 106 ? 2.615 2.934 -18.615 1.00 81.62 106 GLN A CA 1
ATOM 847 C C . GLN A 1 106 ? 2.855 4.436 -18.449 1.00 81.62 106 GLN A C 1
ATOM 849 O O . GLN A 1 106 ? 2.394 5.207 -19.287 1.00 81.62 106 GLN A O 1
ATOM 854 N N . VAL A 1 107 ? 3.570 4.843 -17.395 1.00 80.44 107 VAL A N 1
ATOM 855 C CA . VAL A 1 107 ? 3.677 6.257 -16.988 1.00 80.44 107 VAL A CA 1
ATOM 856 C C . VAL A 1 107 ? 5.015 6.916 -17.330 1.00 80.44 107 VAL A C 1
ATOM 858 O O . VAL A 1 107 ? 5.092 8.142 -17.333 1.00 80.44 107 VAL A O 1
ATOM 861 N N . SER A 1 108 ? 6.066 6.139 -17.613 1.00 74.38 108 SER A N 1
ATOM 862 C CA . SER A 1 108 ? 7.375 6.671 -18.013 1.00 74.38 108 SER A CA 1
ATOM 863 C C . SER A 1 108 ? 7.374 7.116 -19.477 1.00 74.38 108 SER A C 1
ATOM 865 O O . SER A 1 108 ? 6.901 6.401 -20.366 1.00 74.38 108 SER A O 1
ATOM 867 N N . GLU A 1 109 ? 7.974 8.280 -19.732 1.00 70.38 109 GLU A N 1
ATOM 868 C CA . GLU A 1 109 ? 8.310 8.751 -21.082 1.00 70.38 109 GLU A CA 1
ATOM 869 C C . GLU A 1 109 ? 9.489 7.964 -21.682 1.00 70.38 109 GLU A C 1
ATOM 871 O O . GLU A 1 109 ? 9.551 7.760 -22.893 1.00 70.38 109 GLU A O 1
ATOM 876 N N . HIS A 1 110 ? 10.407 7.482 -20.837 1.00 66.25 110 HIS A N 1
ATOM 877 C CA . HIS A 1 110 ? 11.586 6.715 -21.234 1.00 66.25 110 HIS A CA 1
ATOM 878 C C . HIS A 1 110 ? 11.333 5.230 -20.975 1.00 66.25 110 HIS A C 1
ATOM 880 O O . HIS A 1 110 ? 11.605 4.707 -19.891 1.00 66.25 110 HIS A O 1
ATOM 886 N N . LYS A 1 111 ? 10.745 4.562 -21.970 1.00 66.06 111 LYS A N 1
ATOM 887 C CA . LYS A 1 111 ? 10.469 3.124 -21.921 1.00 66.06 111 LYS A CA 1
ATOM 888 C C . LYS A 1 111 ? 11.713 2.368 -22.366 1.00 66.06 111 LYS A C 1
ATOM 890 O O . LYS A 1 111 ? 12.116 2.468 -23.520 1.00 66.06 111 LYS A O 1
ATOM 895 N N . ASP A 1 112 ? 12.300 1.627 -21.440 1.00 66.94 112 ASP A N 1
ATOM 896 C CA . ASP A 1 112 ? 13.402 0.712 -21.704 1.00 66.94 112 ASP A CA 1
ATOM 897 C C . ASP A 1 112 ? 12.948 -0.708 -21.354 1.00 66.94 112 ASP A C 1
ATOM 899 O O . ASP A 1 112 ? 12.775 -1.053 -20.184 1.00 66.94 112 ASP A O 1
ATOM 903 N N . GLU A 1 113 ? 12.723 -1.531 -22.378 1.00 62.50 113 GLU A N 1
ATOM 904 C CA . GLU A 1 113 ? 12.321 -2.934 -22.217 1.00 62.50 113 GLU A CA 1
ATOM 905 C C . GLU A 1 113 ? 13.447 -3.804 -21.636 1.00 62.50 113 GLU A C 1
ATOM 907 O O . GLU A 1 113 ? 13.182 -4.878 -21.100 1.00 62.50 113 GLU A O 1
ATOM 912 N N . SER A 1 114 ? 14.697 -3.327 -21.680 1.00 65.88 114 SER A N 1
ATOM 913 C CA . SER A 1 114 ? 15.858 -3.986 -21.074 1.00 65.88 114 SER A CA 1
ATOM 914 C C . SER A 1 114 ? 16.090 -3.590 -19.607 1.00 65.88 114 SER A C 1
ATOM 916 O O . SER A 1 114 ? 17.048 -4.052 -18.978 1.00 65.88 114 SER A O 1
ATOM 918 N N . CYS A 1 115 ? 15.199 -2.766 -19.039 1.00 70.44 115 CYS A N 1
ATOM 919 C CA . CYS A 1 115 ? 15.302 -2.261 -17.675 1.00 70.44 115 CYS A CA 1
ATOM 920 C C . CYS A 1 115 ? 15.316 -3.393 -16.633 1.00 70.44 115 CYS A C 1
ATOM 922 O O . CYS A 1 115 ? 14.365 -4.166 -16.492 1.00 70.44 115 CYS A O 1
ATOM 924 N N . ARG A 1 116 ? 16.391 -3.438 -15.834 1.00 69.94 116 ARG A N 1
ATOM 925 C CA . ARG A 1 116 ? 16.582 -4.376 -14.710 1.00 69.94 116 ARG A CA 1
ATOM 926 C C . ARG A 1 116 ? 16.474 -3.723 -13.325 1.00 69.94 116 ARG A C 1
ATOM 928 O O . ARG A 1 116 ? 16.584 -4.399 -12.309 1.00 69.94 116 ARG A O 1
ATOM 935 N N . MET A 1 117 ? 16.153 -2.428 -13.261 1.00 71.06 117 MET A N 1
ATOM 936 C CA . MET A 1 117 ? 16.231 -1.610 -12.036 1.00 71.06 117 MET A CA 1
ATOM 937 C C . MET A 1 117 ? 15.394 -2.113 -10.851 1.00 71.06 117 MET A C 1
ATOM 939 O O . MET A 1 117 ? 15.784 -1.921 -9.706 1.00 71.06 117 MET A O 1
ATOM 943 N N . CYS A 1 118 ? 14.225 -2.709 -11.102 1.00 65.31 118 CYS A N 1
ATOM 944 C CA . CYS A 1 118 ? 13.353 -3.224 -10.036 1.00 65.31 118 CYS A CA 1
ATOM 945 C C . CYS A 1 118 ? 13.615 -4.696 -9.696 1.00 65.31 118 CYS A C 1
ATOM 947 O O . CYS A 1 118 ? 13.136 -5.167 -8.667 1.00 65.31 118 CYS A O 1
ATOM 949 N N . PHE A 1 119 ? 14.307 -5.421 -10.582 1.00 62.41 119 PHE A N 1
ATOM 950 C CA . PHE A 1 119 ? 14.508 -6.870 -10.492 1.00 62.41 119 PHE A CA 1
ATOM 951 C C . PHE A 1 119 ? 15.925 -7.262 -10.075 1.00 62.41 119 PHE A C 1
ATOM 953 O O . PHE A 1 119 ? 16.131 -8.411 -9.699 1.00 62.41 119 PHE A O 1
ATOM 960 N N . ASP A 1 120 ? 16.859 -6.313 -10.032 1.00 54.81 120 ASP A N 1
ATOM 961 C CA . ASP A 1 120 ? 18.149 -6.489 -9.372 1.00 54.81 120 ASP A CA 1
ATOM 962 C C . ASP A 1 120 ? 18.022 -6.133 -7.882 1.00 54.81 120 ASP A C 1
ATOM 964 O O . ASP A 1 120 ? 18.531 -5.116 -7.414 1.00 54.81 120 ASP A O 1
ATOM 968 N N . LEU A 1 121 ? 17.317 -6.973 -7.116 1.00 40.31 121 LEU A N 1
ATOM 969 C CA . LEU A 1 121 ? 17.563 -7.071 -5.677 1.00 40.31 121 LEU A CA 1
ATOM 970 C C . LEU A 1 121 ? 18.830 -7.924 -5.524 1.00 40.31 121 LEU A C 1
ATOM 972 O O . LEU A 1 121 ? 18.757 -9.143 -5.695 1.00 40.31 121 LEU A O 1
ATOM 976 N N . PRO A 1 122 ? 20.005 -7.337 -5.244 1.00 40.50 122 PRO A N 1
ATOM 977 C CA . PRO A 1 122 ? 21.191 -8.137 -5.030 1.00 40.50 122 PRO A CA 1
ATOM 978 C C . PRO A 1 122 ? 20.982 -8.885 -3.713 1.00 40.50 122 PRO A C 1
ATOM 980 O O . PRO A 1 122 ? 20.631 -8.276 -2.704 1.00 40.50 122 PRO A O 1
ATOM 983 N N . THR A 1 123 ? 21.253 -10.189 -3.687 1.00 42.38 123 THR A N 1
ATOM 984 C CA . THR A 1 123 ? 21.862 -10.804 -2.495 1.00 42.38 123 THR A CA 1
ATOM 985 C C . THR A 1 123 ? 21.189 -10.492 -1.144 1.00 42.38 123 THR A C 1
ATOM 987 O O . THR A 1 123 ? 21.856 -10.081 -0.200 1.00 42.38 123 THR A O 1
ATOM 990 N N . LEU A 1 124 ? 19.882 -10.718 -0.999 1.00 42.72 124 LEU A N 1
ATOM 991 C CA . LEU A 1 124 ? 19.241 -10.793 0.322 1.00 42.72 124 LEU A CA 1
ATOM 992 C C . LEU A 1 124 ? 18.819 -12.231 0.614 1.00 42.72 124 LEU A C 1
ATOM 994 O O . LEU A 1 124 ? 17.641 -12.513 0.770 1.00 42.72 124 LEU A O 1
ATOM 998 N N . MET A 1 125 ? 19.817 -13.122 0.611 1.00 36.91 125 MET A N 1
ATOM 999 C CA . MET A 1 125 ? 19.965 -14.321 1.455 1.00 36.91 125 MET A CA 1
ATOM 1000 C C . MET A 1 125 ? 21.023 -15.252 0.846 1.00 36.91 125 MET A C 1
ATOM 1002 O O . MET A 1 125 ? 20.722 -16.282 0.264 1.00 36.9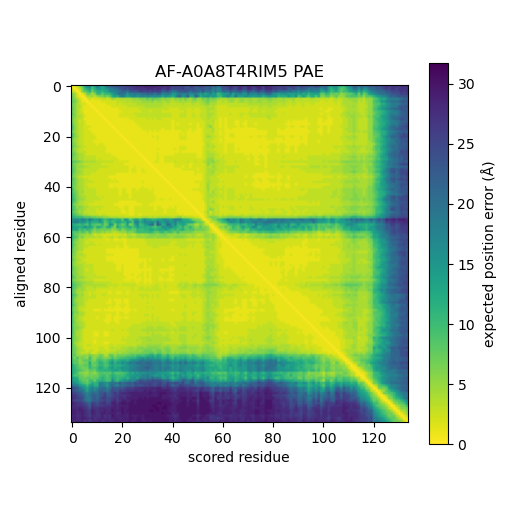1 125 MET A O 1
ATOM 1006 N N . ASN A 1 126 ? 22.289 -14.862 0.982 1.00 35.28 126 ASN A N 1
ATOM 1007 C CA . ASN A 1 126 ? 23.362 -15.808 1.286 1.00 35.28 126 ASN A CA 1
ATOM 1008 C C . ASN A 1 126 ? 24.400 -15.071 2.131 1.00 35.28 126 ASN A C 1
ATOM 1010 O O . ASN A 1 126 ? 25.488 -14.711 1.695 1.00 35.28 126 ASN A O 1
ATOM 1014 N N . THR A 1 127 ? 24.030 -14.830 3.386 1.00 43.91 127 THR A N 1
ATOM 1015 C CA . THR A 1 127 ? 24.966 -14.599 4.486 1.00 43.91 127 THR A CA 1
ATOM 1016 C C . THR A 1 127 ? 25.644 -15.932 4.822 1.00 43.91 127 THR A C 1
ATOM 1018 O O . THR A 1 127 ? 25.447 -16.505 5.884 1.00 43.91 127 THR A O 1
ATOM 1021 N N . GLN A 1 128 ? 26.428 -16.462 3.888 1.00 48.16 128 GLN A N 1
ATOM 1022 C CA . GLN A 1 128 ? 27.429 -17.492 4.137 1.00 48.16 128 GLN A CA 1
ATOM 1023 C C . GLN A 1 128 ? 28.614 -17.165 3.227 1.00 48.16 128 GLN A C 1
ATOM 1025 O O . GLN A 1 128 ? 28.455 -17.119 2.016 1.00 48.16 128 GLN A O 1
ATOM 1030 N N . GLN A 1 129 ? 29.780 -16.947 3.846 1.00 46.91 129 GLN A N 1
ATOM 1031 C CA . GLN A 1 129 ? 31.080 -16.566 3.262 1.00 46.91 129 GLN A CA 1
ATOM 1032 C C . GLN A 1 129 ? 31.395 -15.063 3.173 1.00 46.91 129 GLN A C 1
ATOM 1034 O O . GLN A 1 129 ? 31.594 -14.507 2.104 1.00 46.91 129 GLN A O 1
ATOM 1039 N N . LEU A 1 130 ? 31.630 -14.450 4.334 1.00 40.06 130 LEU A N 1
ATOM 1040 C CA . LEU A 1 130 ? 32.898 -13.739 4.550 1.00 40.06 130 LEU A CA 1
ATOM 1041 C C . LEU A 1 130 ? 33.522 -14.284 5.838 1.00 40.06 130 LEU A C 1
ATOM 1043 O O . LEU A 1 130 ? 33.594 -13.642 6.880 1.00 40.06 130 LEU A O 1
ATOM 1047 N N . VAL A 1 131 ? 33.896 -15.557 5.739 1.00 44.22 131 VAL A N 1
ATOM 1048 C CA . VAL A 1 131 ? 34.876 -16.202 6.601 1.00 44.22 131 VAL A CA 1
ATOM 1049 C C . VAL A 1 131 ? 36.236 -15.913 5.966 1.00 44.22 131 VAL A C 1
ATOM 1051 O O . VAL A 1 131 ? 36.441 -16.256 4.809 1.00 44.22 131 VAL A O 1
ATOM 1054 N N . HIS A 1 132 ? 37.123 -15.293 6.742 1.00 40.22 132 HIS A N 1
ATOM 1055 C CA . HIS A 1 132 ? 38.571 -15.179 6.539 1.00 40.22 132 HIS A CA 1
ATOM 1056 C C . HIS A 1 132 ? 39.088 -14.571 5.227 1.00 40.22 132 HIS A C 1
ATOM 1058 O O . HIS A 1 132 ? 39.160 -15.230 4.196 1.00 40.22 132 HIS A O 1
ATOM 1064 N 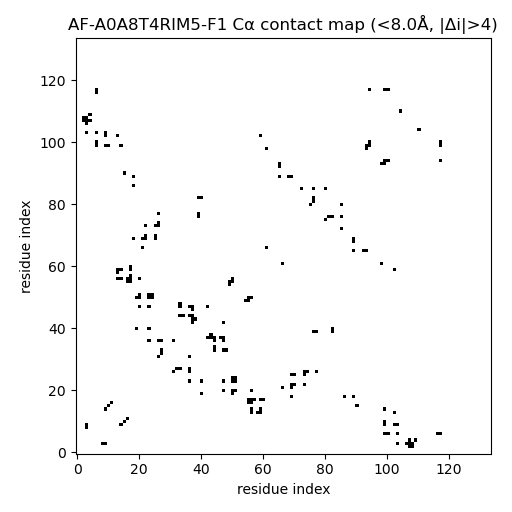N . VAL A 1 133 ? 39.687 -13.386 5.348 1.00 37.69 133 VAL A N 1
ATOM 1065 C CA . VAL A 1 133 ? 40.896 -13.072 4.581 1.00 37.69 133 VAL A CA 1
ATOM 1066 C C . VAL A 1 133 ? 41.968 -12.647 5.582 1.00 37.69 133 VAL A C 1
ATOM 1068 O O . VAL A 1 133 ? 41.758 -11.727 6.372 1.00 37.69 133 VAL A O 1
ATOM 1071 N N . LYS A 1 134 ? 43.041 -13.444 5.609 1.00 38.09 134 LYS A N 1
ATOM 1072 C CA . LYS A 1 134 ? 44.350 -13.097 6.166 1.00 38.09 134 LYS A CA 1
ATOM 1073 C C . LYS A 1 134 ? 44.984 -11.990 5.337 1.00 38.09 134 LYS A C 1
ATOM 1075 O O . LYS A 1 134 ? 44.775 -12.030 4.106 1.00 38.09 134 LYS A O 1
#

Sequence (134 aa):
MHKLIFPQEVEVHYIIPAMRREFAYQMKKRGVEQKKIAQLLFVSEAAVSQYLSDKRATEVQFSDYIKAAIAKETPLLIAGASFKEAGNRIITIIREEKTTCKICLQVSEHKDESCRMCFDLPTLMNTQQLVHVK

Solvent-accessible surface area (backbone atoms only — not comparable to full-atom values): 8215 Å² total; per-residue (Å²): 133,76,83,48,86,48,70,66,52,43,35,66,71,37,48,52,53,26,52,53,30,52,47,47,50,53,40,46,77,69,70,50,52,60,68,58,49,12,62,65,69,76,52,50,52,69,55,47,51,36,34,73,67,70,76,52,42,73,90,57,78,77,52,71,67,58,51,50,54,48,56,65,48,42,63,48,42,74,76,67,46,59,49,71,57,53,49,47,56,51,49,52,53,38,52,76,70,41,46,60,57,57,50,42,64,71,60,24,84,79,73,58,94,83,67,50,83,88,73,66,72,74,84,90,81,68,97,70,84,91,72,85,83,133

Nearest PDB structures (foldseek):
  8dtq-assembly1_B  TM=4.172E-01  e=6.898E-01  Staphylococcus aureus
  7bhy-assembly2_C-2  TM=6.341E-01  e=2.664E+00  Bacillus subtilis subsp. subtilis str. 168
  7bhy-assembly1_A  TM=6.176E-01  e=2.664E+00  Bacillus subtilis subsp. subtilis str. 168
  3zh9-assembly1_B  TM=4.178E-01  e=1.160E+00  Bacillus subtilis subsp. subtilis str. 168

Foldseek 3Di:
DDADDALVVLCVQAVLLLLLLLLLVLCVVVVHDLVVSCVLSVHDSVSSVCSVVCNPNVVQDDDPVLSVLSNVCNVVSVVPDHPVVSVVVSVVVCLVVVRSVVSCCVPHPDDDPPDCNSVPPDDPDDPDDPDDDD

Mean predicted aligned error: 8.04 Å